Protein AF-A0A8S8Z886-F1 (afdb_monomer_lite)

Sequence (55 aa):
MQIDVPEGTRIGDRRRLQGHGHSGGPLDIEFTLAEPEELSESQRRALENLRDSGL

pLDDT: mean 93.87, std 4.04, range [75.19, 97.75]

Structure (mmCIF, N/CA/C/O backbone):
data_AF-A0A8S8Z886-F1
#
_e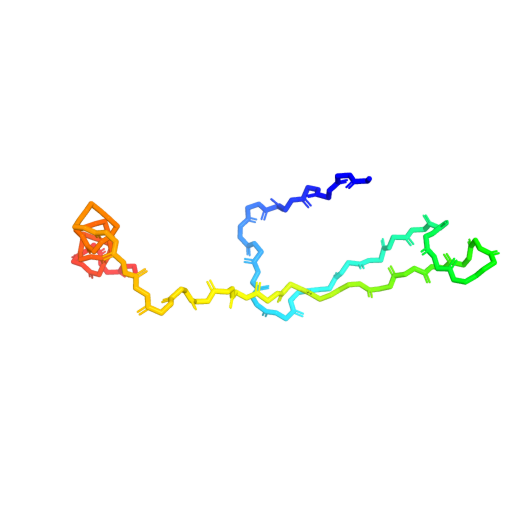ntry.id   AF-A0A8S8Z886-F1
#
loop_
_atom_site.group_PDB
_atom_site.id
_atom_site.type_symbol
_atom_site.label_atom_id
_atom_site.label_alt_id
_atom_site.label_comp_id
_atom_site.label_asym_id
_atom_site.label_entity_id
_atom_site.label_seq_id
_atom_site.pdbx_PDB_ins_code
_atom_site.Cartn_x
_atom_site.Cartn_y
_atom_site.Cartn_z
_atom_site.occupancy
_atom_site.B_iso_or_equiv
_atom_site.auth_seq_id
_atom_site.auth_comp_id
_atom_site.auth_asym_id
_atom_site.auth_atom_id
_atom_site.pdbx_PDB_model_num
ATOM 1 N N . MET A 1 1 ? 12.656 5.260 -9.754 1.00 79.38 1 MET A N 1
ATOM 2 C CA . MET A 1 1 ? 11.417 4.997 -10.514 1.00 79.38 1 MET A CA 1
ATOM 3 C C . MET A 1 1 ? 10.263 5.146 -9.543 1.00 79.38 1 MET A C 1
ATOM 5 O O . MET A 1 1 ? 10.371 4.642 -8.434 1.00 79.38 1 MET A O 1
ATOM 9 N N . GLN A 1 2 ? 9.220 5.867 -9.933 1.00 85.69 2 GLN A N 1
ATOM 10 C CA . GLN A 1 2 ? 7.974 5.978 -9.183 1.00 85.69 2 GLN A CA 1
ATOM 11 C C . GLN A 1 2 ? 6.910 5.168 -9.928 1.00 85.69 2 GLN A C 1
ATOM 13 O O . GLN A 1 2 ? 6.902 5.170 -11.159 1.00 85.69 2 GLN A O 1
ATOM 18 N N . ILE A 1 3 ? 6.067 4.443 -9.196 1.00 88.31 3 ILE A N 1
ATOM 19 C CA . ILE A 1 3 ? 5.008 3.607 -9.765 1.00 88.31 3 ILE A CA 1
ATOM 20 C C . ILE A 1 3 ? 3.685 4.138 -9.236 1.00 88.31 3 ILE A C 1
ATOM 22 O O . ILE A 1 3 ? 3.456 4.120 -8.030 1.00 88.31 3 ILE A O 1
ATOM 26 N N . ASP A 1 4 ? 2.824 4.596 -10.137 1.00 91.94 4 ASP A N 1
ATOM 27 C CA . ASP A 1 4 ? 1.468 4.990 -9.766 1.00 91.94 4 ASP A CA 1
ATOM 28 C C . ASP A 1 4 ? 0.633 3.751 -9.433 1.00 91.94 4 ASP A C 1
ATOM 30 O O . ASP A 1 4 ? 0.669 2.753 -10.165 1.00 91.94 4 ASP A O 1
ATOM 34 N N . VAL A 1 5 ? -0.135 3.833 -8.350 1.00 93.31 5 VAL A N 1
ATOM 35 C CA . VAL A 1 5 ? -1.071 2.793 -7.914 1.00 93.31 5 VAL A CA 1
ATOM 36 C C . VAL A 1 5 ? -2.489 3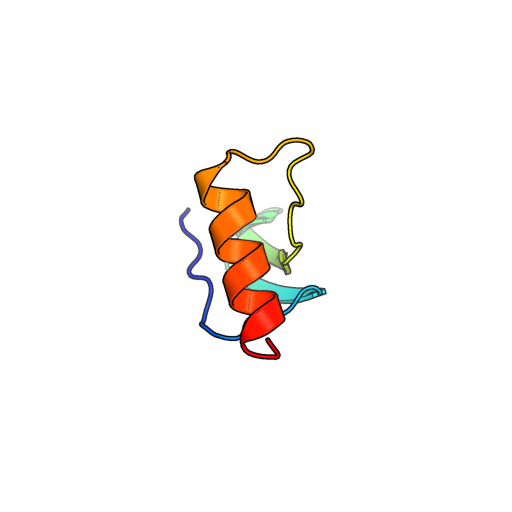.298 -8.184 1.00 93.31 5 VAL A C 1
ATOM 38 O O . VAL A 1 5 ? -2.924 4.230 -7.508 1.00 93.31 5 VAL A O 1
ATOM 41 N N . PRO A 1 6 ? -3.199 2.756 -9.190 1.00 92.62 6 PRO A N 1
ATOM 42 C CA . PRO A 1 6 ? -4.569 3.163 -9.483 1.00 92.62 6 PRO A CA 1
ATOM 43 C C . PRO A 1 6 ? -5.516 2.903 -8.308 1.00 92.62 6 PRO A C 1
ATOM 45 O O . PRO A 1 6 ? -5.354 1.932 -7.562 1.00 92.62 6 PRO A O 1
ATOM 48 N N . GLU A 1 7 ? -6.548 3.733 -8.179 1.00 94.56 7 GLU A N 1
ATOM 49 C CA . GLU A 1 7 ? -7.638 3.480 -7.237 1.00 94.56 7 GLU A CA 1
ATOM 50 C C . GLU A 1 7 ? -8.288 2.116 -7.508 1.00 94.56 7 GLU A C 1
ATOM 52 O O . GLU A 1 7 ? -8.455 1.701 -8.656 1.00 94.56 7 GLU A O 1
ATOM 57 N N . GLY A 1 8 ? -8.645 1.402 -6.439 1.00 92.25 8 GLY A N 1
ATOM 58 C CA . GLY A 1 8 ? -9.255 0.074 -6.537 1.00 92.25 8 GLY A CA 1
ATOM 59 C C . GLY A 1 8 ? -8.289 -1.074 -6.855 1.00 92.25 8 GLY A C 1
ATOM 60 O O . GLY A 1 8 ? -8.765 -2.195 -7.032 1.00 92.25 8 GLY A O 1
ATOM 61 N N . THR A 1 9 ? -6.971 -0.826 -6.897 1.00 95.25 9 THR A N 1
ATOM 62 C CA . THR A 1 9 ? -5.950 -1.889 -6.976 1.00 95.25 9 THR A CA 1
ATOM 63 C C . THR A 1 9 ? -6.134 -2.886 -5.832 1.00 95.25 9 THR A C 1
ATOM 65 O O . THR A 1 9 ? -6.318 -2.498 -4.676 1.00 95.25 9 THR A O 1
ATOM 68 N N . ARG A 1 10 ? -6.078 -4.178 -6.151 1.00 95.12 10 ARG A N 1
ATOM 69 C CA . ARG A 1 10 ? -6.240 -5.286 -5.207 1.00 95.12 10 ARG A CA 1
ATOM 70 C C . ARG A 1 10 ? -4.915 -6.003 -4.973 1.00 95.12 10 ARG A C 1
ATOM 72 O O . ARG A 1 10 ? -3.999 -5.956 -5.791 1.00 95.12 10 ARG A O 1
ATOM 79 N N . ILE A 1 11 ? -4.832 -6.708 -3.847 1.00 95.56 11 ILE A N 1
ATOM 80 C CA . ILE A 1 11 ? -3.728 -7.635 -3.575 1.00 95.56 11 ILE A CA 1
ATOM 81 C C . ILE A 1 11 ? -3.685 -8.683 -4.693 1.00 95.56 11 ILE A C 1
ATOM 83 O O . ILE A 1 11 ? -4.719 -9.249 -5.052 1.00 95.56 11 ILE A O 1
ATOM 87 N N . GLY A 1 12 ? -2.495 -8.936 -5.233 1.00 96.69 12 GLY A N 1
ATOM 88 C CA . GLY A 1 12 ? -2.277 -9.864 -6.341 1.00 96.69 12 GLY A CA 1
ATOM 89 C C . GLY A 1 12 ? -2.425 -9.244 -7.733 1.00 96.69 12 GLY A C 1
ATOM 90 O O . GLY A 1 12 ? -2.092 -9.904 -8.718 1.00 96.69 12 GLY A O 1
ATOM 91 N N . ASP A 1 13 ? -2.871 -7.987 -7.852 1.00 97.06 13 ASP A N 1
ATOM 92 C CA . ASP A 1 13 ? -2.826 -7.281 -9.134 1.00 97.06 13 ASP A CA 1
ATOM 93 C C . ASP A 1 13 ? -1.375 -7.162 -9.613 1.00 97.06 13 ASP A C 1
ATOM 95 O O . ASP A 1 13 ? -0.444 -6.956 -8.829 1.00 97.06 13 ASP A O 1
ATOM 99 N N . ARG A 1 14 ? -1.168 -7.289 -10.928 1.00 95.75 14 ARG A N 1
ATOM 100 C CA . ARG A 1 14 ? 0.168 -7.308 -11.534 1.00 95.75 14 ARG A CA 1
ATOM 101 C C . ARG A 1 14 ? 0.340 -6.195 -12.549 1.00 95.75 14 ARG A C 1
ATOM 103 O O . ARG A 1 14 ? -0.569 -5.898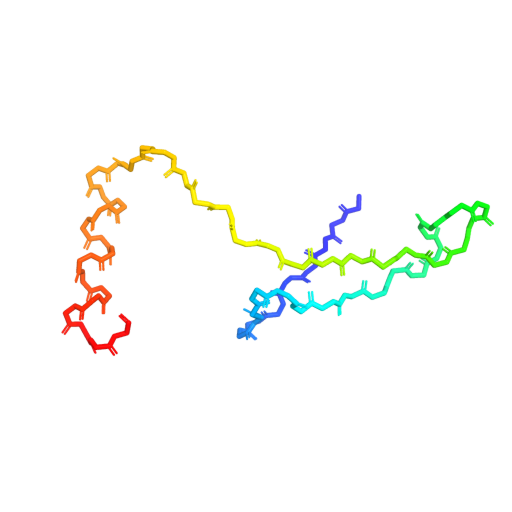 -13.323 1.00 95.75 14 ARG A O 1
ATOM 110 N N . ARG A 1 15 ? 1.544 -5.624 -12.607 1.00 94.19 15 ARG A N 1
ATOM 111 C CA . ARG A 1 15 ? 1.902 -4.595 -13.591 1.00 94.19 15 ARG A CA 1
ATOM 112 C C . ARG A 1 15 ? 3.210 -4.933 -14.290 1.00 94.19 15 ARG A C 1
ATOM 114 O O . ARG A 1 15 ? 4.186 -5.312 -13.653 1.00 94.19 15 ARG A O 1
ATOM 121 N N . ARG A 1 16 ? 3.232 -4.741 -15.609 1.00 94.38 16 ARG A N 1
ATOM 122 C CA . ARG A 1 16 ? 4.438 -4.871 -16.429 1.00 94.38 16 ARG A CA 1
ATOM 123 C C . ARG A 1 16 ? 5.095 -3.513 -16.637 1.00 94.38 16 ARG A C 1
ATOM 125 O O . ARG A 1 16 ? 4.456 -2.576 -17.112 1.00 94.38 16 ARG A O 1
ATOM 132 N N . LEU A 1 17 ? 6.381 -3.428 -16.330 1.00 94.12 17 LEU A N 1
ATOM 133 C CA . LEU A 1 17 ? 7.223 -2.251 -16.497 1.00 94.12 17 LEU A CA 1
ATOM 134 C C . LEU A 1 17 ? 8.230 -2.517 -17.619 1.00 94.12 17 LEU A C 1
ATOM 136 O O . LEU A 1 17 ? 9.131 -3.344 -17.483 1.00 94.12 17 LEU A O 1
ATOM 140 N N . GLN A 1 18 ? 8.072 -1.828 -18.746 1.00 93.06 18 GLN A N 1
ATOM 141 C CA . GLN A 1 18 ? 8.975 -1.980 -19.890 1.00 93.06 18 GLN A CA 1
ATOM 142 C C . GLN A 1 18 ? 10.331 -1.329 -19.599 1.00 93.06 18 GLN A C 1
ATOM 144 O O . GLN A 1 18 ? 10.371 -0.263 -18.987 1.00 93.06 18 GLN A O 1
ATOM 149 N N . GLY A 1 19 ? 11.436 -1.949 -20.026 1.00 93.12 19 GLY A N 1
ATOM 150 C CA . GLY A 1 19 ? 12.783 -1.378 -19.884 1.00 93.12 19 GLY A CA 1
ATOM 151 C C . GLY A 1 19 ? 13.441 -1.553 -18.511 1.00 93.12 19 GLY A C 1
ATOM 152 O O . GLY A 1 19 ? 14.551 -1.069 -18.313 1.00 93.12 19 GLY A O 1
ATOM 153 N N . HIS A 1 20 ? 12.773 -2.217 -17.564 1.00 92.06 20 HIS A N 1
ATOM 154 C CA . HIS A 1 20 ? 13.203 -2.305 -16.160 1.00 92.06 20 HIS A CA 1
ATOM 155 C C . HIS A 1 20 ? 13.611 -3.714 -15.712 1.00 92.06 20 HIS A C 1
ATOM 157 O O . HIS A 1 20 ? 13.986 -3.920 -14.560 1.00 92.06 20 HIS A O 1
ATOM 163 N N . GLY A 1 21 ? 13.532 -4.686 -16.614 1.00 91.62 21 GLY A N 1
ATOM 164 C CA . GLY A 1 21 ? 14.037 -6.037 -16.433 1.00 91.62 21 GLY A CA 1
ATOM 165 C C . GLY A 1 21 ? 15.493 -6.183 -16.876 1.00 91.62 21 GLY A C 1
ATOM 166 O O . GLY A 1 21 ? 16.146 -5.237 -17.324 1.00 91.62 21 GLY A O 1
ATOM 167 N N . HIS A 1 22 ? 16.004 -7.408 -16.772 1.00 93.56 22 HIS A N 1
ATOM 168 C CA . HIS A 1 22 ? 17.370 -7.742 -17.172 1.00 93.56 22 HIS A CA 1
ATOM 169 C C . HIS A 1 22 ? 17.646 -7.334 -18.629 1.00 93.56 22 HIS A C 1
ATOM 171 O O . HIS A 1 22 ? 16.836 -7.606 -19.516 1.00 93.56 22 HIS A O 1
ATOM 177 N N . SER A 1 23 ? 18.782 -6.669 -18.865 1.00 95.19 23 SER A N 1
ATOM 178 C CA . SER A 1 23 ? 19.195 -6.164 -20.185 1.00 95.19 23 SER A CA 1
ATOM 179 C C . SER A 1 23 ? 18.144 -5.281 -20.878 1.00 95.19 23 SER A C 1
ATOM 181 O O . SER A 1 23 ? 18.011 -5.310 -22.099 1.00 95.19 23 SER A O 1
ATOM 183 N N . GLY A 1 24 ? 17.374 -4.507 -20.102 1.00 93.56 24 GLY A N 1
ATOM 184 C CA . GLY A 1 24 ? 16.310 -3.641 -20.622 1.00 93.56 24 GLY A CA 1
ATOM 185 C C . GLY A 1 24 ? 15.026 -4.387 -21.002 1.00 93.56 24 GLY A C 1
ATOM 186 O O . GLY A 1 24 ? 14.157 -3.818 -21.661 1.00 93.56 24 GLY A O 1
ATOM 187 N N . GLY A 1 25 ? 14.883 -5.653 -20.598 1.00 94.94 25 GLY A N 1
ATOM 188 C CA . GLY A 1 25 ? 13.649 -6.421 -20.754 1.00 94.94 25 GLY A CA 1
ATOM 189 C C . GLY A 1 25 ? 12.493 -5.901 -19.882 1.00 94.94 25 GLY A C 1
ATOM 190 O O . GLY A 1 25 ? 12.621 -4.888 -19.191 1.00 94.94 25 GLY A O 1
ATOM 191 N N . PRO A 1 26 ? 11.333 -6.571 -19.892 1.00 96.00 26 PRO A N 1
ATOM 192 C CA . PRO A 1 26 ? 10.226 -6.234 -19.003 1.00 96.00 26 PRO A CA 1
ATOM 193 C C . PRO A 1 26 ? 10.477 -6.713 -17.564 1.00 96.00 26 PRO A C 1
ATOM 195 O O . PRO A 1 26 ? 11.108 -7.747 -17.345 1.00 96.00 26 PRO A O 1
ATOM 198 N N . LEU A 1 27 ? 9.925 -5.988 -16.592 1.00 95.19 27 LEU A N 1
ATOM 199 C CA . LEU A 1 27 ? 9.806 -6.404 -15.194 1.00 95.19 27 LEU A CA 1
ATOM 200 C C . LEU A 1 27 ? 8.325 -6.491 -14.825 1.00 95.19 27 LEU A C 1
ATOM 202 O O . LEU A 1 27 ? 7.601 -5.508 -14.968 1.00 95.19 27 LEU A O 1
ATOM 206 N N . ASP A 1 28 ? 7.886 -7.646 -14.339 1.00 95.44 28 ASP A N 1
ATOM 207 C CA . ASP A 1 28 ? 6.542 -7.812 -13.790 1.00 95.44 28 ASP A CA 1
ATOM 208 C C . ASP A 1 28 ? 6.594 -7.648 -12.267 1.00 95.44 28 ASP A C 1
ATOM 210 O O . ASP A 1 28 ? 7.412 -8.282 -11.603 1.00 95.44 28 ASP A O 1
ATOM 214 N N . ILE A 1 29 ? 5.714 -6.811 -11.724 1.00 94.69 29 ILE A N 1
ATOM 215 C CA . ILE A 1 29 ? 5.528 -6.621 -10.281 1.00 94.69 29 ILE A CA 1
ATOM 216 C C . ILE A 1 29 ? 4.153 -7.132 -9.863 1.00 94.69 29 ILE A C 1
ATOM 218 O O . ILE A 1 29 ? 3.226 -7.156 -10.677 1.00 94.69 29 ILE A O 1
ATOM 222 N N . GLU A 1 30 ? 4.025 -7.494 -8.594 1.00 96.19 30 GLU A N 1
ATOM 223 C CA . GLU A 1 30 ? 2.764 -7.837 -7.942 1.00 96.19 30 GLU A CA 1
ATOM 224 C C . GLU A 1 30 ? 2.541 -6.891 -6.763 1.00 96.19 30 GLU A C 1
ATOM 226 O O . GLU A 1 30 ? 3.477 -6.592 -6.017 1.00 96.19 30 GLU A O 1
ATOM 231 N N . PHE A 1 31 ? 1.313 -6.403 -6.613 1.00 96.00 31 PHE A N 1
ATOM 232 C CA . PHE A 1 31 ? 0.928 -5.592 -5.470 1.00 96.00 31 PHE A CA 1
ATOM 233 C C . PHE A 1 31 ? 0.613 -6.482 -4.271 1.00 96.00 31 PHE A C 1
ATOM 235 O O . PHE A 1 31 ? -0.265 -7.344 -4.325 1.00 96.00 31 PHE A O 1
ATOM 242 N N . THR A 1 32 ? 1.299 -6.223 -3.164 1.00 95.31 32 THR A N 1
ATOM 243 C CA . THR A 1 32 ? 1.016 -6.818 -1.859 1.00 95.31 32 THR A CA 1
ATOM 244 C C . THR A 1 32 ? 0.588 -5.723 -0.886 1.00 95.31 32 THR A C 1
ATOM 246 O O . THR A 1 32 ? 0.972 -4.561 -1.035 1.00 95.31 32 THR A O 1
ATOM 249 N N . LEU A 1 33 ? -0.231 -6.079 0.104 1.00 92.06 33 LEU A N 1
ATOM 250 C CA . LEU A 1 33 ? -0.567 -5.181 1.204 1.00 92.06 33 LEU A CA 1
ATOM 251 C C . LEU A 1 33 ? 0.372 -5.486 2.370 1.00 92.06 33 LEU A C 1
ATOM 253 O O . LEU A 1 33 ? 0.386 -6.604 2.877 1.00 92.06 33 LEU A O 1
ATOM 257 N N . ALA A 1 34 ? 1.171 -4.501 2.770 1.00 92.12 34 ALA A N 1
ATOM 258 C CA . ALA A 1 34 ? 1.992 -4.614 3.965 1.00 92.12 34 ALA A CA 1
ATOM 259 C C . ALA A 1 34 ? 1.140 -4.277 5.193 1.00 92.12 34 ALA A C 1
ATOM 261 O O . ALA A 1 34 ? 0.660 -3.150 5.325 1.00 92.12 34 ALA A O 1
ATOM 262 N N . GLU A 1 35 ? 0.968 -5.246 6.086 1.00 89.19 35 GLU A N 1
ATOM 263 C CA . GLU A 1 35 ? 0.308 -5.043 7.374 1.00 89.19 35 GLU A CA 1
ATOM 264 C C . GLU A 1 35 ? 1.370 -4.697 8.429 1.00 89.19 35 GLU A C 1
ATOM 266 O O . GLU A 1 35 ? 2.256 -5.515 8.687 1.00 89.19 35 GLU A O 1
ATOM 271 N N . PRO A 1 36 ? 1.354 -3.484 9.008 1.00 91.31 36 PRO A N 1
ATOM 272 C CA . PRO A 1 36 ? 2.292 -3.130 10.065 1.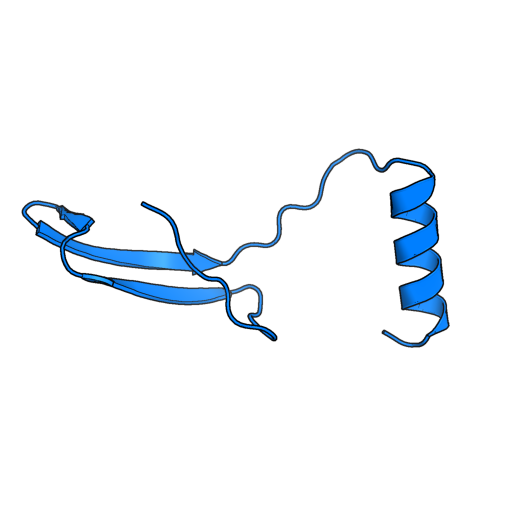00 91.31 36 PRO A CA 1
ATOM 273 C C . PRO A 1 36 ? 1.970 -3.903 11.352 1.00 91.31 36 PRO A C 1
ATOM 275 O O . PRO A 1 36 ? 0.804 -4.095 11.692 1.00 91.31 36 PRO A O 1
ATOM 278 N N . GLU A 1 37 ? 3.005 -4.307 12.091 1.00 93.38 37 GLU A N 1
ATOM 279 C CA . GLU A 1 37 ? 2.845 -5.044 13.357 1.00 93.38 37 GLU A CA 1
ATOM 280 C C . GLU A 1 37 ? 2.184 -4.190 14.450 1.00 93.38 37 GLU A C 1
ATOM 282 O O . GLU A 1 37 ? 1.402 -4.689 15.259 1.00 93.38 37 GLU A O 1
ATOM 287 N N . GLU A 1 38 ? 2.470 -2.887 14.448 1.00 96.00 38 GLU A N 1
ATOM 288 C CA . GLU A 1 38 ? 1.935 -1.923 15.402 1.00 96.00 38 GLU A CA 1
ATOM 289 C C . GLU A 1 38 ? 1.173 -0.805 14.688 1.00 96.00 38 GLU A C 1
ATOM 291 O O . GLU A 1 38 ? 1.543 -0.350 13.603 1.00 96.00 38 GLU A O 1
ATOM 296 N N . LEU A 1 39 ? 0.107 -0.332 15.334 1.00 95.75 39 LEU A N 1
ATOM 297 C CA . LEU A 1 39 ? -0.720 0.772 14.861 1.00 95.75 39 LEU A CA 1
ATOM 298 C C . LEU A 1 39 ? -0.692 1.903 15.878 1.00 95.75 39 LEU A C 1
ATOM 300 O O . LEU A 1 39 ? -0.816 1.668 17.081 1.00 95.75 39 LEU A O 1
ATOM 304 N N . SER A 1 40 ? -0.620 3.138 15.389 1.00 97.25 40 SER A N 1
ATOM 305 C CA . SER A 1 40 ? -0.891 4.301 16.226 1.00 97.25 40 SER A CA 1
ATOM 306 C C . SER A 1 40 ? -2.372 4.361 16.618 1.00 97.25 40 SER A C 1
ATOM 308 O O . SER A 1 40 ? -3.245 3.814 15.938 1.00 97.25 40 SER A O 1
ATOM 310 N N . GLU A 1 41 ? -2.681 5.106 17.681 1.00 97.75 41 GLU A N 1
ATOM 311 C CA . GLU A 1 41 ? -4.065 5.347 18.113 1.00 97.75 41 GLU A CA 1
ATOM 312 C C . GLU A 1 41 ? -4.933 5.940 16.992 1.00 97.75 41 GLU A C 1
ATOM 314 O O . GLU A 1 41 ? -6.081 5.540 16.808 1.00 97.75 41 GLU A O 1
ATOM 319 N N . SER A 1 42 ? -4.389 6.865 16.191 1.00 97.25 42 SER A N 1
ATOM 320 C CA . SER A 1 42 ? -5.132 7.465 15.077 1.00 97.25 42 SER A CA 1
ATOM 321 C C . SER A 1 42 ? -5.403 6.474 13.945 1.00 97.25 42 SER A C 1
ATOM 323 O O . SER A 1 42 ? -6.494 6.494 13.378 1.00 97.25 42 SER A O 1
ATOM 325 N N . GLN A 1 43 ? -4.453 5.586 13.638 1.00 96.75 43 GLN A N 1
ATOM 326 C CA . GLN A 1 43 ? -4.631 4.532 12.636 1.00 96.75 43 GLN A CA 1
ATOM 327 C C . GLN A 1 43 ? -5.666 3.502 13.091 1.00 96.75 43 GLN A C 1
ATOM 329 O O . GLN A 1 43 ? -6.559 3.157 12.320 1.00 96.75 43 GLN A O 1
ATOM 334 N N . ARG A 1 44 ? -5.603 3.069 14.356 1.00 96.50 44 ARG A N 1
ATOM 335 C CA . ARG A 1 44 ? -6.595 2.162 14.946 1.00 96.50 44 ARG A CA 1
ATOM 336 C C . ARG A 1 44 ? -8.004 2.741 14.848 1.00 96.50 44 ARG A C 1
ATOM 338 O O . ARG A 1 44 ? -8.900 2.073 14.341 1.00 96.50 44 ARG A O 1
ATOM 345 N N . ARG A 1 45 ? -8.178 4.004 15.241 1.00 97.69 45 ARG A N 1
ATOM 346 C CA . ARG A 1 45 ? -9.474 4.693 15.169 1.00 97.69 45 ARG A CA 1
ATOM 347 C C . ARG A 1 45 ? -10.007 4.801 13.740 1.00 97.69 45 ARG A C 1
ATOM 349 O O . ARG A 1 45 ? -11.206 4.687 13.517 1.00 97.69 45 ARG A O 1
ATOM 356 N N . ALA A 1 46 ? -9.126 5.025 12.765 1.00 96.44 46 ALA A N 1
ATOM 357 C CA . ALA A 1 46 ? -9.515 5.064 11.358 1.00 96.44 46 ALA A CA 1
ATOM 358 C C . ALA A 1 46 ? -10.020 3.697 10.867 1.00 96.44 46 ALA A C 1
ATOM 360 O O . ALA A 1 46 ? -11.035 3.643 10.178 1.00 96.44 46 ALA A O 1
ATOM 361 N N . LEU A 1 47 ? -9.360 2.602 11.259 1.00 94.94 47 LEU A N 1
ATOM 362 C CA . LEU A 1 47 ? -9.800 1.242 10.931 1.00 94.94 47 LEU A CA 1
ATOM 363 C C . LEU A 1 47 ? -11.130 0.878 11.607 1.00 94.94 47 LEU A C 1
ATOM 365 O O . LEU A 1 47 ? -11.979 0.254 10.978 1.00 94.94 47 LEU A O 1
ATOM 369 N N . GLU A 1 48 ? -11.341 1.291 12.859 1.00 96.50 48 GLU A N 1
ATOM 370 C CA . GLU A 1 48 ? -12.621 1.113 13.562 1.00 96.50 48 GLU A CA 1
ATOM 371 C C . GLU A 1 48 ? -13.764 1.832 12.834 1.00 96.50 48 GLU A C 1
ATOM 373 O O . GLU A 1 48 ? -14.794 1.224 12.557 1.00 96.50 48 GLU A O 1
ATOM 378 N N . ASN A 1 49 ? -13.548 3.084 12.420 1.00 97.56 49 ASN A N 1
ATOM 379 C CA . ASN A 1 49 ? -14.538 3.836 11.648 1.00 97.56 49 ASN A CA 1
ATOM 380 C C . ASN A 1 49 ? -14.850 3.186 10.291 1.00 97.56 49 ASN A C 1
ATOM 382 O O . ASN A 1 49 ? -16.004 3.194 9.861 1.00 97.56 49 ASN A O 1
ATOM 386 N N . LEU A 1 50 ? -13.837 2.639 9.606 1.00 95.38 50 LEU A N 1
ATOM 387 C CA . LEU A 1 50 ? -14.039 1.902 8.355 1.00 95.38 50 LEU A CA 1
ATOM 388 C C . LEU A 1 50 ? -14.938 0.685 8.590 1.00 95.38 50 LEU A C 1
ATOM 390 O O . LEU A 1 50 ? -15.976 0.563 7.937 1.00 95.38 50 LEU A O 1
ATOM 394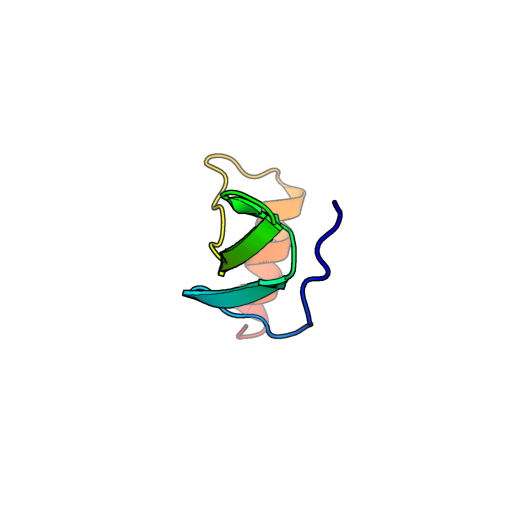 N N . ARG A 1 51 ? -14.617 -0.122 9.606 1.00 95.88 51 ARG A N 1
ATOM 395 C CA . ARG A 1 51 ? -15.415 -1.289 9.992 1.00 95.88 51 ARG A CA 1
ATOM 396 C C . ARG A 1 51 ? -16.865 -0.918 10.309 1.00 95.88 51 ARG A C 1
ATOM 398 O O . ARG A 1 51 ? -17.783 -1.591 9.843 1.00 95.88 51 ARG A O 1
ATOM 405 N N . ASP A 1 52 ? -17.081 0.145 11.081 1.00 97.00 52 ASP A N 1
ATOM 406 C CA . ASP A 1 52 ? -18.422 0.602 11.471 1.00 97.00 52 ASP A CA 1
ATOM 407 C C . ASP A 1 52 ? -19.230 1.137 10.278 1.00 97.00 52 ASP A C 1
ATOM 409 O O . ASP A 1 52 ? -20.461 1.079 10.281 1.00 97.00 52 ASP A O 1
ATOM 413 N N . SER A 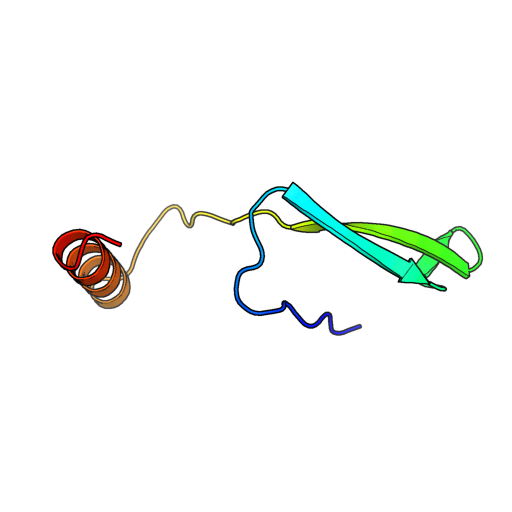1 53 ? -18.553 1.608 9.225 1.00 96.81 53 SER A N 1
ATOM 414 C CA . SER A 1 53 ? -19.190 2.012 7.966 1.00 96.81 53 SER A CA 1
ATOM 415 C C . SER A 1 53 ? -19.596 0.838 7.063 1.00 96.81 53 SER A C 1
ATOM 417 O O . SER A 1 53 ? -20.254 1.052 6.045 1.00 96.81 53 SER A O 1
ATOM 419 N N . GLY A 1 54 ? -19.244 -0.399 7.437 1.00 91.81 54 GLY A N 1
ATOM 420 C CA . GLY A 1 54 ? -19.482 -1.596 6.628 1.00 91.81 54 GLY A CA 1
ATOM 421 C C . GLY A 1 54 ? -18.484 -1.774 5.480 1.00 91.81 54 GLY A C 1
ATOM 422 O O . GLY A 1 54 ? -18.794 -2.492 4.526 1.00 91.81 54 GLY A O 1
ATOM 423 N N . LEU A 1 55 ? -17.325 -1.113 5.571 1.00 75.19 55 LEU A N 1
ATOM 424 C CA . LEU A 1 55 ? -16.187 -1.247 4.662 1.00 75.19 55 LEU A CA 1
ATOM 425 C C . LEU A 1 55 ? -15.083 -2.113 5.276 1.00 75.19 55 LEU A C 1
ATOM 427 O O . LEU A 1 55 ? -14.903 -2.071 6.515 1.00 75.19 55 LEU A O 1
#

Foldseek 3Di:
DDDDDDPPDDFQDKDWDQLPDDPRHIDIDTDHDDDDPDDDPVRVVVVVVVVVVVD

Secondary structure (DSSP, 8-state):
------TT--TT-EEEETT-SGGG--EEEE------S---HHHHHHHHHHHHTT-

Radius of gyration: 16.41 Å; chains: 1; bounding box: 39×17×39 Å